Protein AF-A0A9W7EVJ2-F1 (afdb_monomer_lite)

Radius of gyration: 19.95 Å; chains: 1; bounding box: 69×23×42 Å

Secondary structure (DSSP, 8-state):
-------THHHHHHHHHHHHHHT--PBPSSTT--SB--EE-TTTS--EESSHHHHHHHIIIIIHHH------TT--TTS----S---------

Foldseek 3Di:
DDDPDDPCPVVVVVVVVVVVVVPPQAAAPQPPGGDGFPDADPFQRPHGHPDPVSVVVVCVPPCVPVRDGPPDPPDDVPDPDDPPDDDDDDDDD

pLDDT: mean 71.26, std 20.02, range [32.94, 95.38]

Sequence (93 aa):
MNPSNINNKHDATLAIIAHLRSVQQTVCAVVGCFKPGTKTCAACLEVHYCSAEHQKQHWKSHHKKVCVTLPDPLCDPGLGRIASRRIFELKNE

Organism: NCBI:txid1606541

Structure (mmCIF, N/CA/C/O backbone):
data_AF-A0A9W7EVJ2-F1
#
_entry.id   AF-A0A9W7EVJ2-F1
#
loop_
_atom_site.group_PDB
_atom_site.id
_atom_site.type_symbol
_atom_site.label_atom_id
_atom_site.label_alt_id
_atom_site.label_comp_id
_atom_site.label_asym_id
_atom_site.label_entity_id
_atom_site.label_seq_id
_atom_site.pdbx_PDB_ins_code
_atom_site.Cartn_x
_atom_site.Cartn_y
_atom_site.Cartn_z
_atom_site.occupancy
_atom_site.B_iso_or_equiv
_atom_site.auth_seq_id
_atom_site.auth_comp_id
_atom_site.auth_asym_id
_atom_site.auth_atom_id
_atom_site.pdbx_PDB_model_num
ATOM 1 N N . MET A 1 1 ? -54.688 -1.011 -4.932 1.00 32.94 1 MET A N 1
ATOM 2 C CA . MET A 1 1 ? -54.708 -2.486 -4.959 1.00 32.94 1 MET A CA 1
ATOM 3 C C . MET A 1 1 ? -53.591 -2.975 -5.858 1.00 32.94 1 MET A C 1
ATOM 5 O O . MET A 1 1 ? -53.448 -2.456 -6.951 1.00 32.94 1 MET A O 1
ATOM 9 N N . ASN A 1 2 ? -52.866 -3.951 -5.318 1.00 37.25 2 ASN A N 1
ATOM 10 C CA . ASN A 1 2 ? -51.858 -4.862 -5.857 1.00 37.25 2 ASN A CA 1
ATOM 11 C C . ASN A 1 2 ? -50.547 -4.335 -6.497 1.00 37.25 2 ASN A C 1
ATOM 13 O O . ASN A 1 2 ? -50.582 -3.458 -7.355 1.00 37.25 2 ASN A O 1
ATOM 17 N N . PRO A 1 3 ? -49.393 -4.901 -6.081 1.00 47.94 3 PRO A N 1
ATOM 18 C CA . PRO A 1 3 ? -48.049 -4.428 -6.345 1.00 47.94 3 PRO A CA 1
ATOM 19 C C . PRO A 1 3 ? -47.417 -5.166 -7.528 1.00 47.94 3 PRO A C 1
ATOM 21 O O . PRO A 1 3 ? -47.546 -6.384 -7.680 1.00 47.94 3 PRO A O 1
ATOM 24 N N . SER A 1 4 ? -46.630 -4.446 -8.318 1.00 47.31 4 SER A N 1
ATOM 25 C CA . SER A 1 4 ? -45.710 -5.065 -9.269 1.00 47.31 4 SER A CA 1
ATOM 26 C C . SER A 1 4 ? -44.470 -5.544 -8.520 1.00 47.31 4 SER A C 1
ATOM 28 O O . SER A 1 4 ? -43.458 -4.862 -8.404 1.00 47.31 4 SER A O 1
ATOM 30 N N . ASN A 1 5 ? -44.644 -6.727 -7.945 1.00 54.31 5 ASN A N 1
ATOM 31 C CA . ASN A 1 5 ? -43.672 -7.795 -7.776 1.00 54.31 5 ASN A CA 1
ATOM 32 C C . ASN A 1 5 ? -42.471 -7.687 -8.743 1.00 54.31 5 ASN A C 1
ATOM 34 O O . ASN A 1 5 ? -42.541 -8.145 -9.883 1.00 54.31 5 ASN A O 1
ATOM 38 N N . ILE A 1 6 ? -41.363 -7.113 -8.273 1.00 51.38 6 ILE A N 1
ATOM 39 C CA 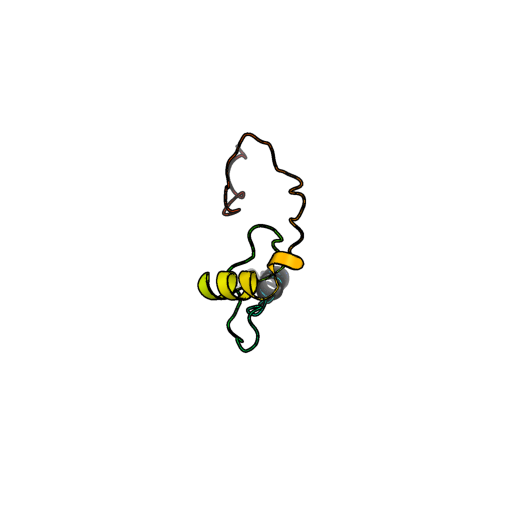. ILE A 1 6 ? -40.041 -7.338 -8.856 1.00 51.38 6 ILE A CA 1
ATOM 40 C C . ILE A 1 6 ? -39.304 -8.211 -7.850 1.00 51.38 6 ILE A C 1
ATOM 42 O O . ILE A 1 6 ? -38.944 -7.791 -6.751 1.00 51.38 6 ILE A O 1
ATOM 46 N N . ASN A 1 7 ? -39.173 -9.485 -8.202 1.00 53.28 7 ASN A N 1
ATOM 47 C CA . ASN A 1 7 ? -38.427 -10.463 -7.432 1.00 53.28 7 ASN A CA 1
ATOM 48 C C . ASN A 1 7 ? -36.939 -10.075 -7.446 1.00 53.28 7 ASN A C 1
ATOM 50 O O . ASN A 1 7 ? -36.189 -10.490 -8.329 1.00 53.28 7 ASN A O 1
ATOM 54 N N . ASN A 1 8 ? -36.533 -9.299 -6.438 1.00 59.22 8 ASN A N 1
ATOM 55 C CA . ASN A 1 8 ? -35.198 -8.746 -6.162 1.00 59.22 8 ASN A CA 1
ATOM 56 C C . ASN A 1 8 ? -34.133 -9.812 -5.818 1.00 59.22 8 ASN A C 1
ATOM 58 O O . ASN A 1 8 ? -33.348 -9.651 -4.885 1.00 59.22 8 ASN A O 1
ATOM 62 N N . LYS A 1 9 ? -34.108 -10.947 -6.524 1.00 52.50 9 LYS A N 1
ATOM 63 C CA . LYS A 1 9 ? -33.087 -11.987 -6.312 1.00 52.50 9 LYS A CA 1
ATOM 64 C C . LYS A 1 9 ? -31.762 -11.605 -6.979 1.00 52.50 9 LYS A C 1
ATOM 66 O O . LYS A 1 9 ? -30.711 -11.837 -6.400 1.00 52.50 9 LYS A O 1
ATOM 71 N N . HIS A 1 10 ? -31.814 -10.961 -8.147 1.00 51.53 10 HIS A N 1
ATOM 72 C CA . HIS A 1 10 ? -30.629 -10.557 -8.911 1.00 51.53 10 HIS A CA 1
ATOM 73 C C . HIS A 1 10 ? -29.884 -9.370 -8.275 1.00 51.53 10 HIS A C 1
ATOM 75 O O . HIS A 1 10 ? -28.661 -9.414 -8.162 1.00 51.53 10 HIS A O 1
ATOM 81 N N . ASP A 1 11 ? -30.603 -8.365 -7.764 1.00 58.69 11 ASP A N 1
ATOM 82 C CA . ASP A 1 11 ? -29.995 -7.211 -7.079 1.00 58.69 11 ASP A CA 1
ATOM 83 C C . ASP A 1 11 ? -29.342 -7.611 -5.756 1.00 58.69 11 ASP A C 1
ATOM 85 O O . ASP A 1 11 ? -28.243 -7.156 -5.440 1.00 58.69 11 ASP A O 1
ATOM 89 N N . ALA A 1 12 ? -29.968 -8.535 -5.018 1.00 64.50 12 ALA A N 1
ATOM 90 C CA . ALA A 1 12 ? -29.374 -9.122 -3.825 1.00 64.50 12 ALA A CA 1
ATOM 91 C C . ALA A 1 12 ? -28.095 -9.901 -4.171 1.00 64.50 12 ALA A C 1
ATOM 93 O O . ALA A 1 12 ? -27.087 -9.742 -3.490 1.00 64.50 12 ALA A O 1
ATOM 94 N N . THR A 1 13 ? -28.087 -10.693 -5.249 1.00 71.00 13 THR A N 1
ATOM 95 C CA . THR A 1 13 ? -26.884 -11.418 -5.687 1.00 71.00 13 THR A CA 1
ATOM 96 C C . THR A 1 13 ? -25.772 -10.476 -6.156 1.00 71.00 13 THR A C 1
ATOM 98 O O . THR A 1 13 ? -24.622 -10.694 -5.785 1.00 71.00 13 THR A O 1
ATOM 101 N N . LEU A 1 14 ? -26.074 -9.406 -6.900 1.00 73.25 14 LEU A N 1
ATOM 102 C CA . LEU A 1 14 ? -25.075 -8.407 -7.305 1.00 73.25 14 LEU A CA 1
ATOM 103 C C . LEU A 1 14 ? -24.520 -7.627 -6.108 1.00 73.25 14 LEU A C 1
ATOM 105 O O . LEU A 1 14 ? -23.308 -7.428 -6.023 1.00 73.25 14 LEU A O 1
ATOM 109 N N . ALA A 1 15 ? -25.376 -7.245 -5.159 1.00 73.50 15 ALA A N 1
ATOM 110 C CA . ALA A 1 15 ? -24.961 -6.598 -3.919 1.00 73.50 15 ALA A CA 1
ATOM 111 C C . ALA A 1 15 ? -24.098 -7.531 -3.054 1.00 73.50 15 ALA A C 1
ATOM 113 O O . ALA A 1 15 ? -23.074 -7.103 -2.525 1.00 73.50 15 ALA A O 1
ATOM 114 N N . ILE A 1 16 ? -24.452 -8.817 -2.966 1.00 73.06 16 ILE A N 1
ATOM 115 C CA . ILE A 1 16 ? -23.657 -9.838 -2.272 1.00 73.06 16 ILE A CA 1
ATOM 116 C C . ILE A 1 16 ? -22.317 -10.053 -2.984 1.00 73.06 16 ILE A C 1
ATOM 118 O O . ILE A 1 16 ? -21.289 -10.058 -2.321 1.00 73.06 16 ILE A O 1
ATOM 122 N N . ILE A 1 17 ? -22.275 -10.166 -4.314 1.00 72.94 17 ILE A N 1
ATOM 123 C CA . ILE A 1 17 ? -21.021 -10.310 -5.074 1.00 72.94 17 ILE A CA 1
ATOM 124 C C . ILE A 1 17 ? -20.131 -9.072 -4.899 1.00 72.94 17 ILE A C 1
ATOM 126 O O . ILE A 1 17 ? -18.926 -9.211 -4.693 1.00 72.94 17 ILE A O 1
ATOM 130 N N . ALA A 1 18 ? -20.700 -7.865 -4.941 1.00 67.94 18 ALA A N 1
ATOM 131 C CA . ALA A 1 18 ? -19.970 -6.628 -4.674 1.00 67.94 18 ALA A CA 1
ATOM 132 C C . ALA A 1 18 ? -19.433 -6.584 -3.233 1.00 67.94 18 ALA A C 1
ATOM 134 O O . ALA A 1 18 ? -18.281 -6.209 -3.016 1.00 67.94 18 ALA A O 1
ATOM 135 N N . HIS A 1 19 ? -20.227 -7.035 -2.258 1.00 64.06 19 HIS A N 1
ATOM 136 C CA . HIS A 1 19 ? -19.811 -7.136 -0.863 1.00 64.06 19 HIS A CA 1
ATOM 137 C C . HIS A 1 19 ? -18.692 -8.170 -0.675 1.00 64.06 19 HIS A C 1
ATOM 139 O O . HIS A 1 19 ? -17.662 -7.850 -0.094 1.00 64.06 19 HIS A O 1
ATOM 145 N N . LEU A 1 20 ? -18.823 -9.371 -1.243 1.00 66.25 20 LEU A N 1
ATOM 146 C CA . LEU A 1 20 ? -17.802 -10.422 -1.194 1.00 66.25 20 LEU A CA 1
ATOM 147 C C . LEU A 1 20 ? -16.493 -9.986 -1.873 1.00 66.25 20 LEU A C 1
ATOM 149 O O . LEU A 1 20 ? -15.417 -10.264 -1.349 1.00 66.25 20 LEU A O 1
ATOM 153 N N . ARG A 1 21 ? -16.565 -9.235 -2.982 1.00 61.59 21 ARG A N 1
ATOM 154 C CA . ARG A 1 21 ? -15.391 -8.596 -3.613 1.00 61.59 21 ARG A CA 1
ATOM 155 C C . ARG A 1 21 ? -14.758 -7.527 -2.716 1.00 61.59 21 ARG A C 1
ATOM 157 O O . ARG A 1 21 ? -13.542 -7.387 -2.705 1.00 61.59 21 ARG A O 1
ATOM 164 N N . SER A 1 22 ? -15.560 -6.804 -1.936 1.00 57.28 22 SER A N 1
ATOM 165 C CA . SER A 1 22 ? -15.085 -5.795 -0.981 1.00 57.28 22 SER A CA 1
ATOM 166 C C . SER A 1 22 ? -14.486 -6.388 0.305 1.00 57.28 22 SER A C 1
ATOM 168 O O . SER A 1 22 ? -13.796 -5.673 1.031 1.00 57.28 22 SER A O 1
ATOM 170 N N . VAL A 1 23 ? -14.745 -7.666 0.611 1.00 55.88 23 VAL A N 1
ATOM 171 C CA . VAL A 1 23 ? -14.292 -8.359 1.836 1.00 55.88 23 VAL A CA 1
ATOM 172 C C . VAL A 1 23 ? -12.927 -9.045 1.652 1.00 55.88 23 VAL A C 1
ATOM 174 O O . VAL A 1 23 ? -12.433 -9.685 2.577 1.00 55.88 23 VAL A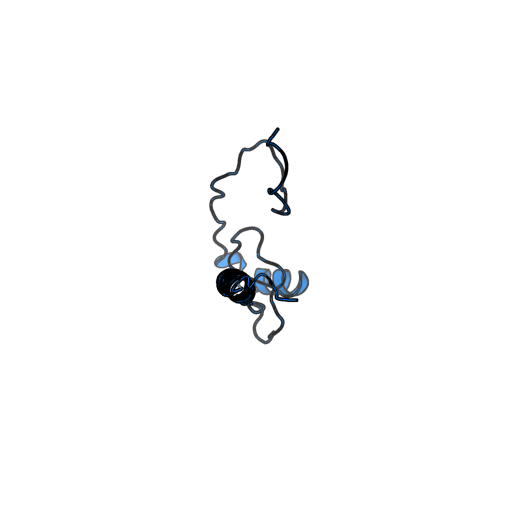 O 1
ATOM 177 N N . GLN A 1 24 ? -12.227 -8.840 0.529 1.00 57.34 24 GLN A N 1
ATOM 178 C CA . GLN A 1 24 ? -10.775 -9.080 0.469 1.00 57.34 24 GLN A CA 1
ATOM 179 C C . GLN A 1 24 ? -10.027 -8.024 1.303 1.00 57.34 24 GLN A C 1
ATOM 181 O O . GLN A 1 24 ? -9.282 -7.189 0.799 1.00 57.34 24 GLN A O 1
ATOM 186 N N . GLN A 1 25 ? -10.254 -8.045 2.618 1.00 58.81 25 GLN A N 1
ATOM 187 C CA . GLN A 1 25 ? -9.506 -7.263 3.586 1.00 58.81 25 GLN A CA 1
ATOM 188 C C . GLN A 1 25 ? -8.126 -7.888 3.738 1.00 58.81 25 GLN A C 1
ATOM 190 O O . GLN A 1 25 ? -7.903 -8.816 4.513 1.00 58.81 25 GLN A O 1
ATOM 195 N N . THR A 1 26 ? -7.178 -7.368 2.979 1.00 78.19 26 THR A N 1
ATOM 196 C CA . THR A 1 26 ? -5.762 -7.664 3.158 1.00 78.19 26 THR A CA 1
ATOM 197 C C . THR A 1 26 ? -5.278 -7.006 4.447 1.00 78.19 26 THR A C 1
ATOM 199 O O . THR A 1 26 ? -5.430 -5.797 4.631 1.00 78.19 26 THR A O 1
ATOM 202 N N . VAL A 1 27 ? -4.713 -7.788 5.361 1.00 90.88 27 VAL A N 1
ATOM 203 C CA . VAL A 1 27 ? -4.148 -7.290 6.623 1.00 90.88 27 VAL A CA 1
ATOM 204 C C . VAL A 1 27 ? -2.824 -6.558 6.392 1.00 90.88 27 VAL A C 1
ATOM 206 O O . VAL A 1 27 ? -2.144 -6.761 5.387 1.00 90.88 27 VAL A O 1
ATOM 209 N N . CYS A 1 28 ? -2.455 -5.680 7.323 1.00 93.81 28 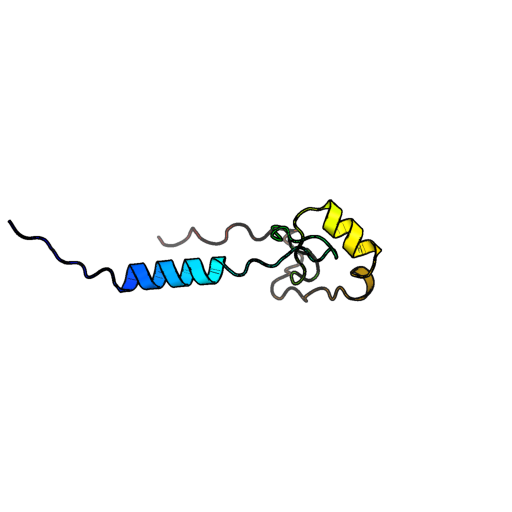CYS A N 1
ATOM 210 C CA . CYS A 1 28 ? -1.163 -5.003 7.293 1.00 93.81 28 CYS A CA 1
ATOM 211 C C . CYS A 1 28 ? 0.002 -6.010 7.326 1.00 93.81 28 CYS A C 1
ATOM 213 O O . CYS A 1 28 ? 0.056 -6.870 8.196 1.00 93.81 28 CYS A O 1
ATOM 215 N N . ALA A 1 29 ? 0.978 -5.850 6.431 1.00 92.31 29 ALA A N 1
ATOM 216 C CA . ALA A 1 29 ? 2.116 -6.766 6.301 1.00 92.31 29 ALA A CA 1
ATOM 217 C C . ALA A 1 29 ? 3.196 -6.627 7.391 1.00 92.31 29 ALA A C 1
ATOM 219 O O . ALA A 1 29 ? 4.136 -7.414 7.455 1.00 92.31 29 ALA A O 1
ATOM 220 N N . VAL A 1 30 ? 3.093 -5.614 8.256 1.00 93.81 30 VAL A N 1
ATOM 221 C CA . VAL A 1 30 ? 3.993 -5.485 9.409 1.00 93.81 30 VAL A CA 1
ATOM 222 C C . VAL A 1 30 ? 3.649 -6.548 10.444 1.00 93.81 30 VAL A C 1
ATOM 224 O O . VAL A 1 30 ? 2.531 -6.585 10.955 1.00 93.81 30 VAL A O 1
ATOM 227 N N . VAL A 1 31 ? 4.640 -7.373 10.788 1.00 90.94 31 VAL A N 1
ATOM 228 C CA . VAL A 1 31 ? 4.532 -8.392 11.838 1.00 90.94 31 VAL A CA 1
ATOM 229 C C . VAL A 1 31 ? 4.051 -7.751 13.144 1.00 90.94 31 VAL A C 1
ATOM 231 O O . VAL A 1 31 ? 4.599 -6.744 13.588 1.00 90.94 31 VAL A O 1
ATOM 234 N N . GLY A 1 32 ? 3.012 -8.332 13.747 1.00 92.06 32 GLY A N 1
ATOM 235 C CA . GLY A 1 32 ? 2.386 -7.814 14.968 1.00 92.06 32 GLY A CA 1
ATOM 236 C C . GLY A 1 32 ? 1.325 -6.728 14.742 1.00 92.06 32 GLY A C 1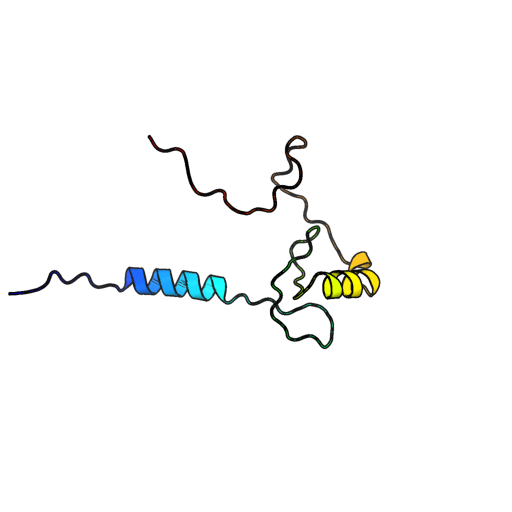
ATOM 237 O O . GLY A 1 32 ? 0.756 -6.231 15.712 1.00 92.06 32 GLY A O 1
ATOM 238 N N . CYS A 1 33 ? 1.017 -6.361 13.492 1.00 92.06 33 CYS A N 1
ATOM 239 C CA . CYS A 1 33 ? -0.090 -5.463 13.169 1.00 92.06 33 CYS A CA 1
ATOM 240 C C . CYS A 1 33 ? -1.255 -6.217 12.516 1.00 92.06 33 CYS A C 1
ATOM 242 O O . CYS A 1 33 ? -1.103 -6.812 11.459 1.00 92.06 33 CYS A O 1
ATOM 244 N N . PHE A 1 34 ? -2.451 -6.097 13.096 1.00 90.81 34 PHE A N 1
ATOM 245 C CA . PHE A 1 34 ? -3.673 -6.751 12.599 1.00 90.81 34 PHE A CA 1
ATOM 246 C C . PHE A 1 34 ? -4.692 -5.764 12.015 1.00 90.81 34 PHE A C 1
ATOM 248 O O . PHE A 1 34 ? -5.854 -6.097 11.805 1.00 90.81 34 PHE A O 1
ATOM 255 N N . LYS A 1 35 ? -4.273 -4.515 11.779 1.00 92.50 35 LYS A N 1
ATOM 256 C CA . LYS A 1 35 ? -5.143 -3.487 11.197 1.00 92.50 35 LYS A CA 1
ATOM 257 C C . LYS A 1 35 ? -5.405 -3.789 9.713 1.00 92.50 35 LYS A C 1
ATOM 259 O O . LYS A 1 35 ? -4.498 -4.292 9.039 1.00 92.50 35 LYS A O 1
ATOM 264 N N . PRO A 1 36 ? -6.584 -3.422 9.180 1.00 90.62 36 PRO A N 1
ATOM 265 C CA . PRO A 1 36 ? -6.868 -3.557 7.757 1.00 90.62 36 PRO A CA 1
ATOM 266 C C . PRO A 1 36 ? -5.881 -2.722 6.929 1.00 90.62 36 PRO A C 1
ATOM 268 O O . PRO A 1 36 ? -5.579 -1.566 7.250 1.00 90.62 36 PRO A O 1
ATOM 271 N N . GLY A 1 37 ? -5.350 -3.325 5.871 1.00 90.69 37 GLY A N 1
ATOM 272 C CA . GLY A 1 37 ? -4.408 -2.713 4.948 1.00 90.69 37 GLY A CA 1
ATOM 273 C C . GLY A 1 37 ? -5.126 -1.836 3.928 1.00 90.69 37 GLY A C 1
ATOM 274 O O . GLY A 1 37 ? -5.520 -2.301 2.869 1.00 90.69 37 GLY A O 1
ATOM 275 N N . THR A 1 38 ? -5.295 -0.554 4.248 1.00 88.56 38 THR A N 1
ATOM 276 C CA . THR A 1 38 ? -5.974 0.433 3.385 1.00 88.56 38 THR A CA 1
ATOM 277 C C . THR A 1 38 ? -5.079 1.019 2.293 1.00 88.56 38 THR A C 1
ATOM 279 O O . THR A 1 38 ? -5.544 1.781 1.446 1.00 88.56 38 THR A O 1
ATOM 282 N N . LYS A 1 39 ? -3.778 0.729 2.337 1.00 87.75 39 LYS A N 1
ATOM 283 C CA . LYS A 1 39 ? -2.771 1.206 1.387 1.00 87.75 39 LYS A CA 1
ATOM 284 C C . LYS A 1 39 ? -2.020 0.027 0.814 1.00 87.75 39 LYS A C 1
ATOM 286 O O . LYS A 1 39 ? -1.752 -0.923 1.536 1.00 87.75 39 LYS A O 1
ATOM 291 N N . THR A 1 40 ? -1.582 0.149 -0.427 1.00 90.25 40 THR A N 1
ATOM 292 C CA . THR A 1 40 ? -0.854 -0.914 -1.117 1.00 90.25 40 THR A CA 1
ATOM 293 C C . THR A 1 40 ? 0.505 -0.406 -1.577 1.00 90.25 40 THR A C 1
ATOM 295 O O . THR A 1 40 ? 0.695 0.796 -1.790 1.00 90.25 40 THR A O 1
ATOM 298 N N . CYS A 1 41 ? 1.486 -1.298 -1.683 1.00 90.44 41 CYS A N 1
ATOM 299 C CA . CYS A 1 41 ? 2.793 -0.948 -2.222 1.00 90.44 41 CYS A CA 1
ATOM 300 C C . CYS A 1 41 ? 2.649 -0.452 -3.665 1.00 90.44 41 CYS A C 1
ATOM 302 O O . CYS A 1 41 ? 2.210 -1.207 -4.516 1.00 90.44 41 CYS A O 1
ATOM 304 N N . ALA A 1 42 ? 3.058 0.781 -3.965 1.00 85.94 42 ALA A N 1
ATOM 305 C CA . ALA A 1 42 ? 2.897 1.348 -5.307 1.00 85.94 42 ALA A CA 1
ATOM 306 C C . ALA A 1 42 ? 3.748 0.662 -6.394 1.00 85.94 42 ALA A C 1
ATOM 308 O O . ALA A 1 42 ? 3.496 0.878 -7.570 1.00 85.94 42 ALA A O 1
ATOM 309 N N . ALA A 1 43 ? 4.762 -0.123 -6.012 1.00 85.31 43 ALA A N 1
ATOM 310 C CA . ALA A 1 43 ? 5.630 -0.824 -6.957 1.00 85.31 43 ALA A CA 1
ATOM 311 C C . ALA A 1 43 ? 5.090 -2.215 -7.317 1.00 85.31 43 ALA A C 1
ATOM 313 O O . ALA A 1 43 ? 4.974 -2.543 -8.492 1.00 85.31 43 ALA A O 1
ATOM 314 N N . CYS A 1 44 ? 4.761 -3.037 -6.315 1.00 87.56 44 CYS A N 1
ATOM 315 C CA . CYS A 1 44 ? 4.294 -4.404 -6.553 1.00 87.56 44 CYS A CA 1
ATOM 316 C C . CYS A 1 44 ? 2.774 -4.568 -6.478 1.00 87.56 44 CYS A C 1
ATOM 318 O O . CYS A 1 44 ? 2.271 -5.584 -6.913 1.00 87.56 44 CYS A O 1
ATOM 320 N N . LEU A 1 45 ? 2.030 -3.632 -5.882 1.00 86.38 45 LEU A N 1
ATOM 321 C CA . LEU A 1 45 ? 0.580 -3.718 -5.640 1.00 86.38 45 LEU A CA 1
ATOM 322 C C . LEU A 1 45 ? 0.090 -4.984 -4.893 1.00 86.38 45 LEU A C 1
ATOM 324 O O . LEU A 1 45 ? -1.107 -5.141 -4.689 1.00 86.38 45 LEU A O 1
ATOM 328 N N . GLU A 1 46 ? 0.985 -5.852 -4.415 1.00 86.44 46 GLU A N 1
ATOM 329 C CA . GLU A 1 46 ? 0.613 -7.088 -3.709 1.00 86.44 46 GLU A CA 1
ATOM 330 C C . GLU A 1 46 ? 0.523 -6.903 -2.188 1.00 86.44 46 GLU A C 1
ATOM 332 O O . GLU A 1 46 ? -0.325 -7.484 -1.509 1.00 86.44 46 GLU A O 1
ATOM 337 N N . VAL A 1 47 ? 1.401 -6.073 -1.621 1.00 90.12 47 VAL A N 1
ATOM 338 C CA . VAL A 1 47 ? 1.540 -5.945 -0.165 1.00 90.12 47 VAL A CA 1
ATOM 339 C C . VAL A 1 47 ? 0.760 -4.748 0.360 1.00 90.12 47 VAL A C 1
ATOM 341 O O . VAL A 1 47 ? 0.895 -3.639 -0.163 1.00 90.12 47 VAL A O 1
ATOM 344 N N . HIS A 1 48 ? 0.006 -4.963 1.440 1.00 92.81 48 HIS A N 1
ATOM 345 C CA . HIS A 1 48 ? -0.887 -3.972 2.025 1.00 92.81 48 HIS A CA 1
ATOM 346 C C . HIS A 1 48 ? -0.424 -3.482 3.405 1.00 92.81 48 HIS A C 1
ATOM 348 O O . HIS A 1 48 ? 0.193 -4.203 4.190 1.00 92.81 48 HIS A O 1
ATOM 354 N N . TYR A 1 49 ? -0.739 -2.227 3.714 1.00 93.44 49 TYR A N 1
ATOM 355 C CA . TYR A 1 49 ? -0.334 -1.511 4.918 1.00 93.44 49 TYR A CA 1
ATOM 356 C C . TYR A 1 49 ? -1.491 -0.680 5.447 1.00 93.44 49 TYR A C 1
ATOM 358 O O . TYR A 1 49 ? -2.217 -0.044 4.685 1.00 93.44 49 TYR A O 1
ATOM 366 N N . CYS A 1 50 ? -1.639 -0.609 6.767 1.00 94.31 50 CYS A N 1
ATOM 367 C CA . CYS A 1 50 ? -2.620 0.298 7.362 1.00 94.31 50 CYS A CA 1
ATOM 368 C C . CYS A 1 50 ? -2.156 1.769 7.345 1.00 94.31 50 CYS A C 1
ATOM 370 O O . CYS A 1 50 ? -2.967 2.673 7.528 1.00 94.31 50 CYS A O 1
ATOM 372 N N . SER A 1 51 ? -0.854 2.034 7.161 1.00 93.50 51 SER A N 1
ATOM 373 C CA . SER A 1 51 ? -0.271 3.382 7.158 1.00 93.50 51 SER A CA 1
ATOM 374 C C . SER A 1 51 ? 1.034 3.453 6.354 1.00 93.50 51 SER A C 1
ATOM 376 O O . SER A 1 51 ? 1.685 2.440 6.096 1.00 93.50 51 SER A O 1
ATOM 378 N N . ALA A 1 52 ? 1.443 4.671 5.982 1.00 92.94 52 ALA A N 1
ATOM 379 C CA . ALA A 1 52 ? 2.729 4.910 5.318 1.00 92.94 52 ALA A CA 1
ATOM 380 C C . ALA A 1 52 ? 3.933 4.609 6.233 1.00 92.94 52 ALA A C 1
ATOM 382 O O . ALA A 1 52 ? 5.002 4.248 5.750 1.00 92.94 52 ALA A O 1
ATOM 383 N N . GLU A 1 53 ? 3.761 4.730 7.552 1.00 95.19 53 GLU A N 1
ATOM 384 C CA . GLU A 1 53 ? 4.777 4.365 8.547 1.00 95.19 53 GLU A CA 1
ATOM 385 C C . GLU A 1 53 ? 5.105 2.869 8.465 1.00 95.19 53 GLU A C 1
ATOM 387 O O . GLU A 1 53 ? 6.260 2.480 8.293 1.00 95.19 53 GLU A O 1
ATOM 392 N N . HIS A 1 54 ? 4.068 2.025 8.480 1.00 95.38 54 HIS A N 1
ATOM 393 C CA . HIS A 1 54 ? 4.220 0.576 8.377 1.00 95.38 54 HIS A CA 1
ATOM 394 C C . HIS A 1 54 ? 4.804 0.147 7.034 1.00 95.38 54 HIS A C 1
ATOM 396 O O . HIS A 1 54 ? 5.635 -0.758 6.999 1.00 95.38 54 HIS A O 1
ATOM 402 N N . GLN A 1 55 ? 4.469 0.843 5.945 1.00 94.69 55 GLN A N 1
ATOM 403 C CA . GLN A 1 55 ? 5.149 0.632 4.670 1.00 94.69 55 GLN A CA 1
ATOM 404 C C . GLN A 1 55 ? 6.654 0.909 4.779 1.00 94.69 55 GLN A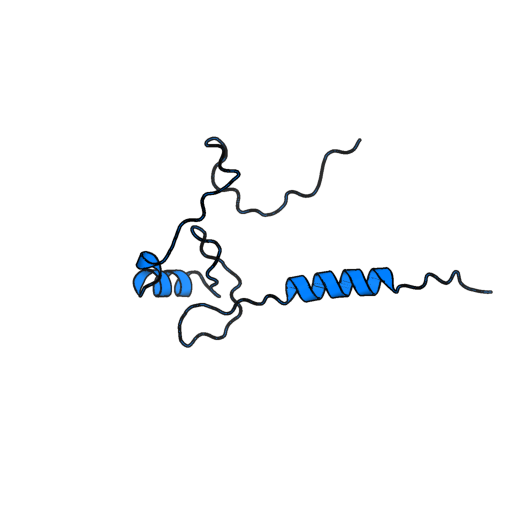 C 1
ATOM 406 O O . GLN A 1 55 ? 7.450 0.077 4.357 1.00 94.69 55 GLN A O 1
ATOM 411 N N . LYS A 1 56 ? 7.071 2.043 5.360 1.00 94.56 56 LYS A N 1
ATOM 412 C CA . LYS A 1 56 ? 8.497 2.397 5.509 1.00 94.56 56 LYS A CA 1
ATOM 413 C C . LYS A 1 56 ? 9.247 1.411 6.408 1.00 94.56 56 LYS A C 1
ATOM 415 O O . LYS A 1 56 ? 10.377 1.038 6.090 1.00 94.56 56 LYS A O 1
ATOM 420 N N . GLN A 1 57 ? 8.633 0.989 7.511 1.00 95.25 57 GLN A N 1
ATOM 421 C CA . GLN A 1 57 ? 9.195 -0.011 8.421 1.00 95.25 57 GLN A CA 1
ATOM 422 C C . GLN A 1 57 ? 9.375 -1.360 7.712 1.00 95.25 57 GLN A C 1
ATOM 424 O O . GLN A 1 57 ? 10.471 -1.928 7.705 1.00 95.25 57 GLN A O 1
ATOM 429 N N . HIS A 1 58 ? 8.319 -1.846 7.059 1.00 93.88 58 HIS A N 1
ATOM 430 C CA . HIS A 1 58 ? 8.344 -3.095 6.306 1.00 93.88 58 HIS A CA 1
ATOM 431 C C . HIS A 1 58 ? 9.365 -3.048 5.158 1.00 93.88 58 HIS A C 1
ATOM 433 O O . HIS A 1 58 ? 10.166 -3.972 5.000 1.00 93.88 58 HIS A O 1
ATOM 439 N N . TRP A 1 59 ? 9.415 -1.924 4.433 1.00 93.44 59 TRP A N 1
ATOM 440 C CA . TRP A 1 59 ? 10.377 -1.650 3.363 1.00 93.44 59 TRP A CA 1
ATOM 441 C C . TRP A 1 59 ? 11.822 -1.809 3.822 1.00 93.44 59 TRP A C 1
ATOM 443 O O . TRP A 1 59 ? 12.587 -2.537 3.189 1.00 93.44 59 TRP A O 1
ATOM 453 N N . LYS A 1 60 ? 12.186 -1.162 4.936 1.00 93.25 60 LYS A N 1
ATOM 454 C CA . LYS A 1 60 ? 13.543 -1.222 5.496 1.00 93.25 60 LYS A CA 1
ATOM 455 C C . LYS A 1 60 ? 13.895 -2.605 6.044 1.00 93.25 60 LYS A C 1
ATOM 457 O O . LYS A 1 60 ? 15.045 -3.009 5.920 1.00 93.25 60 LYS A O 1
ATOM 462 N N . SER A 1 61 ? 12.933 -3.309 6.645 1.00 92.19 61 SER A N 1
ATOM 463 C CA . SER A 1 61 ? 13.194 -4.606 7.283 1.00 92.19 61 SER A CA 1
ATOM 464 C C . SER A 1 61 ? 13.497 -5.715 6.272 1.00 92.19 61 SER A C 1
ATOM 466 O O . SER A 1 61 ? 14.526 -6.376 6.385 1.00 92.19 61 SER A O 1
ATOM 468 N N . HIS A 1 62 ? 12.637 -5.915 5.270 1.00 89.44 62 HIS A N 1
ATOM 469 C CA . HIS A 1 62 ? 12.819 -7.007 4.310 1.00 89.44 62 HIS A CA 1
ATOM 470 C C . HIS A 1 62 ? 12.150 -6.785 2.953 1.00 89.44 62 HIS A C 1
ATOM 472 O O . HIS A 1 62 ? 12.645 -7.305 1.953 1.00 89.44 62 HIS A O 1
ATOM 478 N N . HIS A 1 63 ? 11.083 -5.982 2.873 1.00 92.38 63 HIS A N 1
ATOM 479 C CA . HIS A 1 63 ? 10.300 -5.886 1.642 1.00 92.38 63 HIS A CA 1
ATOM 480 C C . HIS A 1 63 ? 11.099 -5.340 0.453 1.00 92.38 63 HIS A C 1
ATOM 482 O O . HIS A 1 63 ? 10.906 -5.813 -0.660 1.00 92.38 63 HIS A O 1
ATOM 488 N N . LYS A 1 64 ? 12.079 -4.451 0.674 1.00 91.19 64 LYS A N 1
ATOM 489 C CA . LYS A 1 64 ? 12.961 -3.954 -0.398 1.00 91.19 64 LYS A CA 1
ATOM 490 C C . LYS A 1 64 ? 13.661 -5.074 -1.186 1.00 91.19 64 LYS A C 1
ATOM 492 O O . LYS A 1 64 ? 13.927 -4.894 -2.366 1.00 91.19 64 LYS A O 1
ATOM 497 N N . LYS A 1 65 ? 13.979 -6.205 -0.546 1.00 90.88 65 LYS A N 1
ATOM 498 C CA . LYS A 1 65 ? 14.695 -7.329 -1.180 1.00 90.88 65 LYS A CA 1
ATOM 499 C C . LYS A 1 65 ? 13.784 -8.238 -2.005 1.00 90.88 65 LYS A C 1
ATOM 501 O O . LYS A 1 65 ? 14.278 -8.957 -2.860 1.00 90.88 65 LYS A O 1
ATOM 506 N N . VAL A 1 66 ? 12.485 -8.226 -1.712 1.00 89.62 66 VAL A N 1
ATOM 507 C CA . VAL A 1 66 ? 11.493 -9.141 -2.301 1.00 89.62 66 VAL A CA 1
ATOM 508 C C . VAL A 1 66 ? 10.444 -8.413 -3.140 1.00 89.62 66 VAL A C 1
ATOM 510 O O . VAL A 1 66 ? 9.606 -9.051 -3.760 1.00 89.62 66 VAL A O 1
ATOM 513 N N . CYS A 1 67 ? 10.458 -7.079 -3.149 1.00 91.06 67 CYS A N 1
ATOM 514 C CA . CYS A 1 67 ? 9.527 -6.281 -3.929 1.00 91.06 67 CYS A CA 1
ATOM 515 C C . CYS A 1 67 ? 9.853 -6.422 -5.416 1.00 91.06 67 CYS A C 1
ATOM 517 O O . CYS A 1 67 ? 10.800 -5.811 -5.912 1.00 91.06 67 CYS A O 1
ATOM 519 N N . VAL A 1 68 ? 9.031 -7.193 -6.121 1.00 88.44 68 VAL A N 1
ATOM 520 C CA . VAL A 1 68 ? 9.058 -7.279 -7.578 1.00 88.44 68 VAL A CA 1
ATOM 521 C C . VAL A 1 68 ? 8.087 -6.237 -8.112 1.00 88.44 68 VAL A C 1
ATOM 523 O O . VAL A 1 68 ? 6.888 -6.310 -7.857 1.00 88.44 68 VAL A O 1
ATOM 526 N N . THR A 1 69 ? 8.611 -5.221 -8.795 1.00 80.00 69 THR A N 1
ATOM 527 C CA . THR A 1 69 ? 7.769 -4.233 -9.474 1.00 80.00 69 THR A CA 1
ATOM 528 C C . THR A 1 69 ? 6.931 -4.963 -10.510 1.00 80.00 69 THR A C 1
ATOM 530 O O . THR A 1 69 ? 7.491 -5.665 -11.356 1.00 80.00 69 THR A O 1
ATOM 533 N N . LEU A 1 70 ? 5.609 -4.816 -10.444 1.00 68.75 70 LEU A N 1
ATOM 534 C CA . LEU A 1 70 ? 4.772 -5.366 -11.499 1.00 68.75 70 LEU A CA 1
ATOM 535 C C . LEU A 1 70 ? 5.091 -4.606 -12.792 1.00 68.75 70 LEU A C 1
ATOM 537 O O . LEU A 1 70 ? 5.133 -3.372 -12.765 1.00 68.75 70 LEU A O 1
ATOM 541 N N . PRO A 1 71 ? 5.345 -5.304 -13.913 1.00 57.75 71 PRO A N 1
ATOM 542 C CA . PRO A 1 71 ? 5.385 -4.642 -15.202 1.00 57.75 71 PRO A CA 1
ATOM 543 C C . PRO A 1 71 ? 3.994 -4.061 -15.429 1.00 57.75 71 PRO A C 1
ATOM 545 O O . PRO A 1 71 ? 3.013 -4.797 -15.470 1.00 57.75 71 PRO A O 1
ATOM 548 N N . ASP A 1 72 ? 3.904 -2.739 -15.488 1.00 55.56 72 ASP A N 1
ATOM 549 C CA . ASP A 1 72 ? 2.650 -2.054 -15.761 1.00 55.56 72 ASP A CA 1
ATOM 550 C C . ASP A 1 72 ? 2.250 -2.361 -17.217 1.00 55.56 72 ASP A C 1
ATOM 552 O O . ASP A 1 72 ? 2.979 -1.966 -18.132 1.00 55.56 72 ASP A O 1
ATOM 556 N N . PRO A 1 73 ? 1.145 -3.088 -17.474 1.00 53.66 73 PRO A N 1
ATOM 557 C CA . PRO A 1 73 ? 0.739 -3.409 -18.839 1.00 53.66 73 PRO A CA 1
ATOM 558 C C . PRO A 1 73 ? 0.181 -2.193 -19.609 1.00 53.66 73 PRO A C 1
ATOM 560 O O . PRO A 1 73 ? -0.194 -2.349 -20.768 1.00 53.66 73 PRO A O 1
ATOM 563 N N . LEU A 1 74 ? 0.107 -1.003 -18.995 1.00 49.22 74 LEU A N 1
ATOM 564 C CA . LEU A 1 74 ? -0.497 0.225 -19.530 1.00 49.22 74 LEU A CA 1
ATOM 565 C C . LEU A 1 74 ? 0.384 1.481 -19.349 1.00 49.22 74 LEU A C 1
ATOM 567 O O . LEU A 1 74 ? -0.097 2.598 -19.546 1.00 49.22 74 LEU A O 1
ATOM 571 N N . CYS A 1 75 ? 1.661 1.326 -18.990 1.00 49.84 75 CYS A N 1
ATOM 572 C CA . CYS A 1 75 ? 2.604 2.433 -18.838 1.00 49.84 75 CYS A CA 1
ATOM 573 C C . CYS A 1 75 ? 2.980 3.002 -20.216 1.00 49.84 75 CYS A C 1
ATOM 575 O O . CYS A 1 75 ? 3.998 2.643 -20.809 1.00 49.84 75 CYS A O 1
ATOM 577 N N . ASP A 1 76 ? 2.133 3.900 -20.726 1.00 46.66 76 ASP A N 1
ATOM 578 C CA . ASP A 1 76 ? 2.520 4.893 -21.723 1.00 46.66 76 ASP A CA 1
ATOM 579 C C . ASP A 1 76 ? 3.434 5.941 -21.043 1.00 46.66 76 ASP A C 1
ATOM 581 O O . ASP A 1 76 ? 3.055 6.499 -20.004 1.00 46.66 76 ASP A O 1
ATOM 585 N N . PRO A 1 77 ? 4.637 6.229 -21.579 1.00 51.34 77 PRO A N 1
ATOM 586 C CA . PRO A 1 77 ? 5.595 7.168 -20.983 1.00 51.34 77 PRO A CA 1
ATOM 587 C C . PRO A 1 77 ? 5.095 8.615 -20.805 1.00 51.34 77 PRO A C 1
ATOM 589 O O . PRO A 1 77 ? 5.815 9.426 -20.215 1.00 51.34 77 PRO A O 1
ATOM 592 N N . GLY A 1 78 ? 3.910 8.975 -21.312 1.00 46.56 78 GLY A N 1
ATOM 593 C CA . GLY A 1 78 ? 3.398 10.347 -21.318 1.00 46.56 78 GLY A CA 1
ATOM 594 C C . GLY A 1 78 ? 2.534 10.777 -20.126 1.00 46.56 78 GLY A C 1
ATOM 595 O O . GLY A 1 78 ? 2.286 11.975 -19.984 1.00 46.56 78 GLY A O 1
ATOM 596 N N . LEU A 1 79 ? 2.068 9.868 -19.259 1.00 47.34 79 LEU A N 1
ATOM 597 C CA . LEU A 1 79 ? 1.051 10.211 -18.253 1.00 47.34 79 LEU A CA 1
ATOM 598 C C . LEU A 1 79 ? 1.489 9.836 -16.832 1.00 47.34 79 LEU A C 1
ATOM 600 O O . LEU A 1 79 ? 1.266 8.735 -16.334 1.00 47.34 79 LEU A O 1
ATOM 604 N N . GLY A 1 80 ? 2.154 10.785 -16.170 1.00 41.97 80 GLY A N 1
ATOM 605 C CA . GLY A 1 80 ? 2.661 10.626 -14.810 1.00 41.97 80 GLY A CA 1
ATOM 606 C C . GLY A 1 80 ? 1.606 10.128 -13.813 1.00 41.97 80 GLY A C 1
ATOM 607 O O . GLY A 1 80 ? 0.468 10.574 -13.837 1.00 41.97 80 GLY A O 1
ATOM 608 N N . ARG A 1 81 ? 2.033 9.218 -12.921 1.00 47.12 81 ARG A N 1
ATOM 609 C CA . ARG A 1 81 ? 1.369 8.693 -11.704 1.00 47.12 81 ARG A CA 1
ATOM 610 C C . ARG A 1 81 ? -0.073 9.168 -11.465 1.00 47.12 81 ARG A C 1
ATOM 612 O O . ARG A 1 81 ? -0.339 9.888 -10.500 1.00 47.12 81 ARG A O 1
ATOM 619 N N . ILE A 1 82 ? -1.019 8.693 -12.269 1.00 46.84 82 ILE A N 1
ATOM 620 C CA . ILE A 1 82 ? -2.427 8.759 -11.893 1.00 46.84 82 ILE A CA 1
ATOM 621 C C . ILE A 1 82 ? -2.665 7.552 -10.992 1.00 46.84 82 ILE A C 1
ATOM 623 O O . ILE A 1 82 ? -2.688 6.413 -11.444 1.00 46.84 82 ILE A O 1
ATOM 627 N N . ALA A 1 83 ? -2.783 7.795 -9.685 1.00 43.28 83 ALA A N 1
ATOM 628 C CA . ALA A 1 83 ? -3.382 6.817 -8.792 1.00 43.28 83 ALA A CA 1
ATOM 629 C C . ALA A 1 83 ? -4.735 6.446 -9.402 1.00 43.28 83 ALA A C 1
ATOM 631 O O . ALA A 1 83 ? -5.551 7.349 -9.577 1.00 43.28 83 ALA A O 1
ATOM 632 N N . SER A 1 84 ? -4.942 5.175 -9.758 1.00 46.94 84 SER A N 1
ATOM 633 C CA . SER A 1 84 ? -6.173 4.651 -10.356 1.00 46.94 84 SER A CA 1
ATOM 634 C C . SER A 1 84 ? -7.372 4.914 -9.446 1.00 46.94 84 SER A C 1
ATOM 636 O O . SER A 1 84 ? -7.848 4.057 -8.706 1.00 46.94 84 SER A O 1
ATOM 638 N N . ARG A 1 85 ? -7.858 6.149 -9.482 1.00 50.56 85 ARG A N 1
ATOM 639 C CA . ARG A 1 85 ? -9.114 6.601 -8.933 1.00 50.56 85 ARG A CA 1
ATOM 640 C C . ARG A 1 85 ? -9.858 7.178 -10.122 1.00 50.56 85 ARG A C 1
ATOM 642 O O . ARG A 1 85 ? -9.610 8.309 -10.518 1.00 50.56 85 ARG A O 1
ATOM 649 N N . ARG A 1 86 ? -10.792 6.362 -10.624 1.00 49.22 86 ARG A N 1
ATOM 650 C CA . ARG A 1 86 ? -11.882 6.724 -11.541 1.00 49.22 86 ARG A CA 1
ATOM 651 C C . ARG A 1 86 ? -11.515 6.751 -13.035 1.00 49.22 86 ARG A C 1
ATOM 653 O O . ARG A 1 86 ? -11.276 7.801 -13.607 1.00 49.22 86 ARG A O 1
ATOM 660 N N . ILE A 1 87 ? -11.611 5.586 -13.681 1.00 47.28 87 ILE A N 1
ATOM 661 C CA . ILE A 1 87 ? -12.123 5.502 -15.059 1.00 47.28 87 ILE A CA 1
ATOM 662 C C . ILE A 1 87 ? -13.414 4.684 -14.998 1.00 47.28 87 ILE A C 1
ATOM 664 O O . ILE A 1 87 ? -13.447 3.482 -15.232 1.00 47.28 87 ILE A O 1
ATOM 668 N N . PHE A 1 88 ? -14.482 5.348 -14.585 1.00 46.84 88 PHE A N 1
ATOM 669 C CA . PHE A 1 88 ? -15.806 5.080 -15.118 1.00 46.84 88 PHE A CA 1
ATOM 670 C C . PHE A 1 88 ? -16.469 6.448 -15.212 1.00 46.84 88 PHE A C 1
ATOM 672 O O . PHE A 1 88 ? -16.366 7.227 -14.264 1.00 46.84 88 PHE A O 1
ATOM 679 N N . GLU A 1 89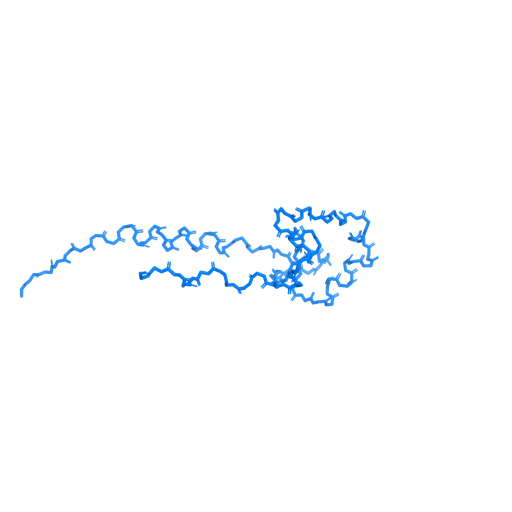 ? -17.095 6.690 -16.357 1.00 46.84 89 GLU A N 1
ATOM 680 C CA . GLU A 1 89 ? -17.849 7.872 -16.785 1.00 46.84 89 GLU A CA 1
ATOM 681 C C . GLU A 1 89 ? -17.221 8.702 -17.912 1.00 46.84 89 GLU A C 1
ATOM 683 O O . GLU A 1 89 ? -16.095 9.186 -17.835 1.00 46.84 89 GLU A O 1
ATOM 688 N N . LEU A 1 90 ? -18.090 8.904 -18.911 1.00 46.94 90 LEU A N 1
ATOM 689 C CA . LEU A 1 90 ? -18.042 9.805 -20.060 1.00 46.94 90 LEU A CA 1
ATOM 690 C C . LEU A 1 90 ? -17.370 9.261 -21.328 1.00 46.94 90 LEU A C 1
ATOM 692 O O . LEU A 1 90 ? -16.224 9.576 -21.637 1.00 46.94 90 LEU A O 1
ATOM 696 N N . LYS A 1 91 ? -18.164 8.526 -22.122 1.00 44.00 91 LYS A N 1
ATOM 697 C CA . LYS A 1 91 ? -18.689 9.021 -23.415 1.00 44.00 91 LYS A CA 1
ATOM 698 C C . LYS A 1 91 ? -19.662 8.001 -24.027 1.00 44.00 91 LYS A C 1
ATOM 700 O O . LYS A 1 91 ? -19.235 7.039 -24.650 1.00 44.00 91 LYS A O 1
ATOM 705 N N . ASN A 1 92 ? -20.957 8.225 -23.817 1.00 38.03 92 ASN A N 1
ATOM 706 C CA . ASN A 1 92 ? -22.035 7.725 -24.671 1.00 38.03 92 ASN A CA 1
ATOM 707 C C . ASN A 1 92 ? -23.068 8.851 -24.776 1.00 38.03 92 ASN A C 1
ATOM 709 O O . ASN A 1 92 ? -23.929 8.974 -23.909 1.00 38.03 92 ASN A O 1
ATOM 713 N N . GLU A 1 93 ? -22.909 9.669 -25.809 1.00 45.34 93 GLU A N 1
ATOM 714 C CA . GLU A 1 93 ? -23.983 10.345 -26.541 1.00 45.34 93 GLU A CA 1
ATOM 715 C C . GLU A 1 93 ? -23.687 10.131 -28.027 1.00 45.34 93 GLU A C 1
ATOM 717 O O . GLU A 1 93 ? -22.503 10.314 -28.405 1.00 45.34 93 GLU A O 1
#

InterPro domains:
  IPR002893 Zinc finger, MYND-type [PF01753] (33-67)
  IPR002893 Zinc finger, MYND-type [PS01360] (28-67)
  IPR002893 Zinc finger, MYND-type [PS50865] (28-67)